Protein AF-A0A1A7XX02-F1 (afdb_monomer)

Secondary structure (DSSP, 8-state):
--TT---EEEEE-TTS--EEEE---GGGSPP--EEE-TTEEEETTTTEEEE-GGGPPPTT--EEEEETTEEEEE-SSS----TTS-TTBSEEEESSSEEE--B----EEEETTEEEEEE-S-PBPSSTT-PBPEEEEEEE--TT-TT----EEEEETTEEEE-

Organism: NCBI:txid60296

Structure (mmCIF, N/CA/C/O backbone):
data_AF-A0A1A7XX02-F1
#
_entry.id   AF-A0A1A7XX02-F1
#
loop_
_atom_site.group_PDB
_atom_site.id
_atom_site.type_symbol
_atom_site.label_atom_id
_atom_site.label_alt_id
_atom_site.label_comp_id
_atom_site.label_asym_id
_atom_site.label_entity_id
_atom_site.label_seq_id
_atom_site.pdbx_PDB_ins_code
_atom_site.Cartn_x
_atom_site.Cartn_y
_atom_site.Cartn_z
_atom_site.occupancy
_atom_site.B_iso_or_equiv
_atom_site.auth_seq_id
_atom_site.auth_comp_id
_atom_site.auth_asym_id
_atom_site.auth_atom_id
_atom_site.pdbx_PDB_model_num
ATOM 1 N N . GLY A 1 1 ? -12.649 -0.365 24.482 1.00 57.97 1 GLY A N 1
ATOM 2 C CA . GLY A 1 1 ? -14.094 -0.646 24.368 1.00 57.97 1 GLY A CA 1
ATOM 3 C C . GLY A 1 1 ? -14.274 -1.891 23.530 1.00 57.97 1 GLY A C 1
ATOM 4 O O . GLY A 1 1 ? -13.269 -2.467 23.140 1.00 57.97 1 GLY A O 1
ATOM 5 N N . ASP A 1 2 ? -15.512 -2.288 23.261 1.00 71.69 2 ASP A N 1
ATOM 6 C CA . ASP A 1 2 ? -15.841 -3.379 22.331 1.00 71.69 2 ASP A CA 1
ATOM 7 C C . ASP A 1 2 ? -16.630 -2.796 21.148 1.00 71.69 2 ASP A C 1
ATOM 9 O O . ASP A 1 2 ? -17.446 -1.889 21.346 1.00 71.69 2 ASP A O 1
ATOM 13 N N . LEU A 1 3 ? -16.365 -3.259 19.927 1.00 77.31 3 LEU A N 1
ATOM 14 C CA . LEU A 1 3 ? -17.074 -2.809 18.726 1.00 77.31 3 LEU A CA 1
ATOM 15 C C . LEU A 1 3 ? -18.496 -3.362 18.637 1.00 77.31 3 LEU A C 1
ATOM 17 O O . LEU A 1 3 ? -19.356 -2.702 18.065 1.00 77.31 3 LEU A O 1
ATOM 21 N N . GLU A 1 4 ? -18.757 -4.507 19.264 1.00 82.50 4 GLU A N 1
ATOM 22 C CA . GLU A 1 4 ? -20.080 -5.149 19.288 1.00 82.50 4 GLU A CA 1
ATOM 23 C C . GLU A 1 4 ? -20.988 -4.598 20.404 1.00 82.50 4 GLU A C 1
ATOM 25 O O . GLU A 1 4 ? -22.139 -5.010 20.575 1.00 82.50 4 GLU A O 1
ATOM 30 N N . SER A 1 5 ? -20.485 -3.650 21.199 1.00 85.56 5 SER A N 1
ATOM 31 C CA . SER A 1 5 ? -21.264 -3.027 22.266 1.00 85.56 5 SER A CA 1
ATOM 32 C C . SER A 1 5 ? -22.413 -2.186 21.704 1.00 85.56 5 SER A C 1
ATOM 34 O O . SER A 1 5 ? -22.298 -1.553 20.657 1.00 85.56 5 SER A O 1
ATOM 36 N N . SER A 1 6 ? -23.521 -2.118 22.441 1.00 91.31 6 SER A N 1
ATOM 37 C CA . SER A 1 6 ? -24.654 -1.240 22.129 1.00 91.31 6 SER A CA 1
ATOM 38 C C . SER A 1 6 ? -24.729 -0.066 23.114 1.00 91.31 6 SER A C 1
ATOM 40 O O . SER A 1 6 ? -24.340 -0.229 24.275 1.00 91.31 6 SER A O 1
ATOM 42 N N . PRO A 1 7 ? -25.240 1.108 22.697 1.00 94.50 7 PRO A N 1
ATOM 43 C CA . PRO A 1 7 ? -25.480 2.224 23.605 1.00 94.50 7 PRO A CA 1
ATOM 44 C C . PRO A 1 7 ? -26.526 1.851 24.665 1.00 94.50 7 PRO A C 1
ATOM 46 O O . PRO A 1 7 ? -27.550 1.236 24.362 1.00 94.50 7 PRO A O 1
ATOM 49 N N . VAL A 1 8 ? -26.287 2.258 25.909 1.00 95.56 8 VAL A N 1
ATOM 50 C CA . VAL A 1 8 ? -27.174 2.028 27.053 1.00 95.56 8 VAL A CA 1
ATOM 51 C C . VAL A 1 8 ? -27.874 3.335 27.410 1.00 95.56 8 VAL A C 1
ATOM 53 O O . VAL A 1 8 ? -27.231 4.374 27.536 1.00 95.56 8 VAL A O 1
ATOM 56 N N . LEU A 1 9 ? -29.197 3.301 27.587 1.00 95.50 9 LEU A N 1
ATOM 57 C CA . LEU A 1 9 ? -29.959 4.461 28.050 1.00 95.50 9 LEU A CA 1
ATOM 58 C C . LEU A 1 9 ? -29.634 4.744 29.525 1.00 95.50 9 LEU A C 1
ATOM 60 O O . LEU A 1 9 ? -29.915 3.914 30.386 1.00 95.50 9 LEU A O 1
ATOM 64 N N . LEU A 1 10 ? -29.092 5.927 29.815 1.00 95.12 10 LEU A N 1
ATOM 65 C CA . LEU A 1 10 ? -28.803 6.376 31.178 1.00 95.12 10 LEU A CA 1
ATOM 66 C C . LEU A 1 10 ? -30.007 7.069 31.816 1.00 95.12 10 LEU A C 1
ATOM 68 O O . LEU A 1 10 ? -30.393 6.757 32.942 1.00 95.12 10 LEU A O 1
ATOM 72 N N . ARG A 1 11 ? -30.603 8.029 31.100 1.00 94.06 11 ARG A N 1
ATOM 73 C CA . ARG A 1 11 ? -31.752 8.803 31.586 1.00 94.06 11 ARG A CA 1
ATOM 74 C C . ARG A 1 11 ? -32.666 9.247 30.456 1.00 94.06 11 ARG A C 1
ATOM 76 O O . ARG A 1 11 ? -32.229 9.502 29.338 1.00 94.06 11 ARG A O 1
ATOM 83 N N . SER A 1 12 ? -33.936 9.394 30.807 1.00 95.25 12 SER A N 1
ATOM 84 C CA . SER A 1 12 ? -34.949 10.089 30.018 1.00 95.25 12 SER A CA 1
ATOM 85 C C . SER A 1 12 ? -35.470 11.255 30.843 1.00 95.25 12 SER A C 1
ATOM 87 O O . SER A 1 12 ? -35.685 11.112 32.050 1.00 95.25 12 SER A O 1
ATOM 89 N N . SER A 1 13 ? -35.694 12.402 30.211 1.00 93.44 13 SER A N 1
ATOM 90 C CA . SER A 1 13 ? -36.391 13.502 30.864 1.00 93.44 13 SER A CA 1
ATOM 91 C C . SER A 1 13 ? -37.852 13.114 31.158 1.00 93.44 13 SER A C 1
ATOM 93 O O . SER A 1 13 ? -38.420 12.278 30.446 1.00 93.44 13 SER A O 1
ATOM 95 N N . PRO A 1 14 ? -38.487 13.694 32.197 1.00 91.06 14 PRO A N 1
ATOM 96 C CA . PRO A 1 14 ? -39.868 13.363 32.567 1.00 91.06 14 PRO A CA 1
ATOM 97 C C . PRO A 1 14 ? -40.893 13.662 31.466 1.00 91.06 14 PRO A C 1
ATOM 99 O O . PRO A 1 14 ? -41.921 13.000 31.378 1.00 91.06 14 PRO A O 1
ATOM 102 N N . ASP A 1 15 ? -40.608 14.654 30.623 1.00 95.0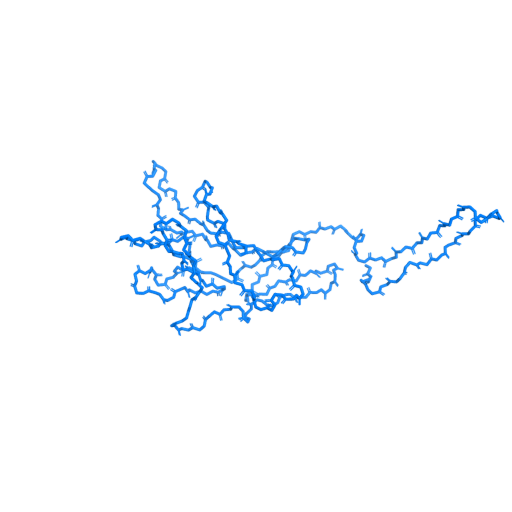0 15 ASP A N 1
ATOM 103 C CA . ASP A 1 15 ? -41.413 15.037 29.461 1.00 95.00 15 ASP A CA 1
ATOM 104 C C . ASP A 1 15 ? -41.089 14.215 28.200 1.00 95.00 15 ASP A C 1
ATOM 106 O O . ASP A 1 15 ? -41.704 14.433 27.162 1.00 95.00 15 ASP A O 1
ATOM 110 N N . SER A 1 16 ? -40.160 13.251 28.283 1.00 89.19 16 SER A N 1
ATOM 111 C CA . SER A 1 16 ? -39.722 12.397 27.166 1.00 89.19 16 SER A CA 1
ATOM 112 C C . SER A 1 16 ? -39.136 13.163 25.966 1.00 89.19 16 SER A C 1
ATOM 114 O O . SER A 1 16 ? -39.090 12.642 24.855 1.00 89.19 16 SER A O 1
ATOM 116 N N . CYS A 1 17 ? -38.667 14.396 26.177 1.00 94.69 17 CYS A N 1
ATOM 117 C CA . CYS A 1 17 ? -38.042 15.220 25.139 1.00 94.69 17 CYS A CA 1
ATOM 118 C C . CYS A 1 17 ? -36.530 14.979 24.998 1.00 94.69 17 CYS A C 1
ATOM 120 O O . CYS A 1 17 ? -35.959 15.282 23.951 1.00 94.69 17 CYS A O 1
ATOM 122 N N . VAL A 1 18 ? -35.865 14.472 26.041 1.00 94.62 18 VAL A N 1
ATOM 123 C CA . VAL A 1 18 ? -34.409 14.284 26.075 1.00 94.62 18 VAL A CA 1
ATOM 124 C C . VAL A 1 18 ? -34.069 12.882 26.555 1.00 94.62 18 VAL A C 1
ATOM 126 O O . VAL A 1 18 ? -34.517 12.451 27.617 1.00 94.62 18 VAL A O 1
ATOM 129 N N . TYR A 1 19 ? -33.203 12.213 25.801 1.00 95.31 19 TYR A N 1
ATOM 130 C CA . TYR A 1 19 ? -32.643 10.911 26.134 1.00 95.31 19 TYR A CA 1
ATOM 131 C C . TYR A 1 19 ? -31.125 11.027 26.184 1.00 95.31 19 TYR A C 1
ATOM 133 O O . TYR A 1 19 ? -30.511 11.555 25.258 1.00 95.31 19 TYR A O 1
ATOM 141 N N . GLU A 1 20 ? -30.520 10.536 27.259 1.00 95.62 20 GLU A N 1
ATOM 142 C CA . GLU A 1 20 ? -29.072 10.406 27.359 1.00 95.62 20 GLU A CA 1
ATOM 143 C C . GLU A 1 20 ? -28.692 8.937 27.255 1.00 95.62 20 GLU A C 1
ATOM 145 O O . GLU A 1 20 ? -29.191 8.100 28.011 1.00 95.62 20 GLU A O 1
ATOM 150 N N . LEU A 1 21 ? -27.784 8.649 26.330 1.00 95.94 21 LEU A N 1
ATOM 151 C CA . LEU A 1 21 ? -27.228 7.326 26.121 1.00 95.94 21 LEU A CA 1
ATOM 152 C C . LEU A 1 21 ? -25.723 7.369 26.364 1.00 95.94 21 LEU A C 1
ATOM 154 O O . LEU A 1 21 ? -25.056 8.327 25.977 1.00 95.94 21 LEU A O 1
ATOM 158 N N . GLU A 1 22 ? -25.193 6.310 26.958 1.00 95.06 22 GLU A N 1
ATOM 159 C CA . GLU A 1 22 ? -23.760 6.091 27.107 1.00 95.06 22 GLU A CA 1
ATOM 160 C C . GLU A 1 22 ? -23.347 4.858 26.312 1.00 95.06 22 GLU A C 1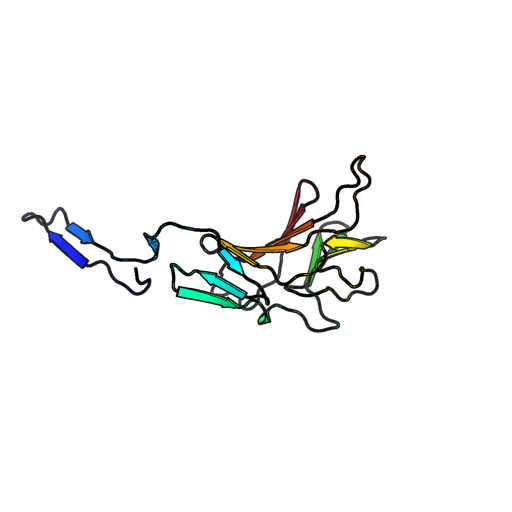
ATOM 162 O O . GLU A 1 22 ? -23.998 3.815 26.371 1.00 95.06 22 GLU A O 1
ATOM 167 N N . TRP A 1 23 ? -22.266 4.980 25.541 1.00 94.00 23 TRP A N 1
ATOM 168 C CA . TRP A 1 23 ? -21.806 3.914 24.661 1.00 94.00 23 TRP A CA 1
ATOM 169 C C . TRP A 1 23 ? -20.314 3.645 24.840 1.00 94.00 23 TRP A C 1
ATOM 171 O O . TRP A 1 23 ? -19.461 4.407 24.388 1.00 94.00 23 TRP A O 1
ATOM 181 N N . TYR A 1 24 ? -20.001 2.518 25.476 1.00 89.62 24 TYR A N 1
ATOM 182 C CA . TYR A 1 24 ? -18.630 2.046 25.680 1.00 89.62 24 TYR A CA 1
ATOM 183 C C . TYR A 1 24 ? -18.077 1.319 24.444 1.00 89.62 24 TYR A C 1
ATOM 185 O O . TYR A 1 24 ? -17.816 0.117 24.476 1.00 89.62 24 TYR A O 1
ATOM 193 N N . THR A 1 25 ? -17.853 2.059 23.360 1.00 88.12 25 THR A N 1
ATOM 194 C CA . THR A 1 25 ? -17.354 1.512 22.087 1.00 88.12 25 THR A CA 1
ATOM 195 C C . THR A 1 25 ? -15.846 1.701 21.898 1.00 88.12 25 THR A C 1
ATOM 197 O O . THR A 1 25 ? -15.264 2.683 22.360 1.00 88.12 25 THR A O 1
ATOM 200 N N . ALA A 1 26 ? -15.189 0.765 21.203 1.00 84.19 26 ALA A N 1
ATOM 201 C CA . ALA A 1 26 ? -13.795 0.931 20.772 1.00 84.19 26 ALA A CA 1
ATOM 202 C C . ALA A 1 26 ? -13.608 2.095 19.779 1.00 84.19 26 ALA A C 1
ATOM 204 O O . ALA A 1 26 ? -12.528 2.673 19.724 1.00 84.19 26 ALA A O 1
ATOM 205 N N . VAL A 1 27 ? -14.664 2.512 19.067 1.00 83.81 27 VAL A N 1
ATOM 206 C CA . VAL A 1 27 ? -14.621 3.660 18.137 1.00 83.81 27 VAL A CA 1
ATOM 207 C C . VAL A 1 27 ? -14.333 4.987 18.859 1.00 83.81 27 VAL A C 1
ATOM 209 O O . VAL A 1 27 ? -13.830 5.928 18.253 1.00 83.81 27 VAL A O 1
ATOM 212 N N . ALA A 1 28 ? -14.612 5.073 20.163 1.00 87.19 28 ALA A N 1
ATOM 213 C CA . ALA A 1 28 ? -14.321 6.257 20.972 1.00 87.19 28 ALA A CA 1
ATOM 214 C C . ALA A 1 28 ? -12.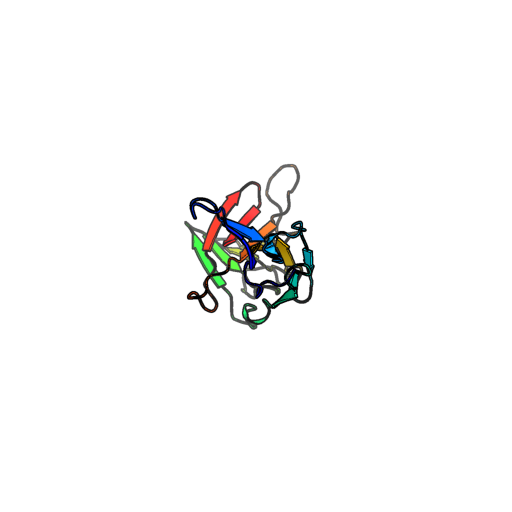868 6.304 21.491 1.00 87.19 28 ALA A C 1
ATOM 216 O O . ALA A 1 28 ? -12.465 7.296 22.102 1.00 87.19 28 ALA A O 1
ATOM 217 N N . CYS A 1 29 ? -12.081 5.240 21.295 1.00 84.81 29 CYS A N 1
ATOM 218 C CA . CYS A 1 29 ? -10.682 5.196 21.710 1.00 84.81 29 CYS A CA 1
ATOM 219 C C . CYS A 1 29 ? -9.803 6.098 20.826 1.00 84.81 29 CYS A C 1
ATOM 221 O O . CYS A 1 29 ? -10.119 6.394 19.675 1.00 84.81 29 CYS A O 1
ATOM 223 N N . VAL A 1 30 ? -8.663 6.538 21.368 1.00 84.81 30 VAL A N 1
ATOM 224 C CA . VAL A 1 30 ? -7.702 7.360 20.621 1.00 84.81 30 VAL A CA 1
ATOM 225 C C . VAL A 1 30 ? -7.120 6.549 19.464 1.00 84.81 30 VAL A C 1
ATOM 227 O O . VAL A 1 30 ? -6.560 5.474 19.674 1.00 84.81 30 VAL A O 1
ATOM 230 N N . LEU A 1 31 ? -7.213 7.098 18.253 1.00 82.06 31 LEU A N 1
ATOM 231 C CA . LEU A 1 31 ? -6.641 6.494 17.055 1.00 82.06 31 LEU A CA 1
ATOM 232 C C . LEU A 1 31 ? -5.113 6.594 17.075 1.00 82.06 31 LEU A C 1
ATOM 234 O O . LEU A 1 31 ? -4.550 7.667 17.306 1.00 82.06 31 LEU A O 1
ATOM 238 N N . SER A 1 32 ? -4.440 5.491 16.762 1.00 85.31 32 SER A N 1
ATOM 239 C CA . SER A 1 32 ? -2.992 5.445 16.575 1.00 85.31 32 SER A CA 1
ATOM 240 C C . SER A 1 32 ? -2.647 4.758 15.258 1.00 85.31 32 SER A C 1
ATOM 242 O O . SER A 1 32 ? -3.359 3.872 14.790 1.00 85.31 32 SER A O 1
ATOM 244 N N . LYS A 1 33 ? -1.555 5.204 14.628 1.00 90.19 33 LYS A N 1
ATOM 245 C CA . LYS A 1 33 ? -1.008 4.525 13.455 1.00 90.19 33 LYS A CA 1
ATOM 246 C C . LYS A 1 33 ? -0.243 3.293 13.923 1.00 90.19 33 LYS A C 1
ATOM 248 O O . LYS A 1 33 ? 0.657 3.416 14.755 1.00 90.19 33 LYS A O 1
ATOM 253 N N . THR A 1 34 ? -0.586 2.132 13.383 1.00 93.62 34 THR A N 1
ATOM 254 C CA . THR A 1 34 ? 0.102 0.872 13.670 1.00 93.62 34 THR A CA 1
ATOM 255 C C . THR A 1 34 ? 0.881 0.393 12.459 1.00 93.62 34 THR A C 1
ATOM 257 O O . THR A 1 34 ? 0.640 0.816 11.326 1.00 93.62 34 THR A O 1
ATOM 260 N N . HIS A 1 35 ? 1.866 -0.460 12.718 1.00 95.81 35 HIS A N 1
ATOM 261 C CA . HIS A 1 35 ? 2.727 -1.051 11.709 1.00 95.81 35 HIS A CA 1
ATOM 262 C C . HIS A 1 35 ? 2.756 -2.560 11.898 1.00 95.81 35 HIS A C 1
ATOM 264 O O . HIS A 1 35 ? 2.689 -3.044 13.028 1.00 95.81 35 HIS A O 1
ATOM 270 N N . GLY A 1 36 ? 2.875 -3.286 10.797 1.00 96.06 36 GLY A N 1
ATOM 271 C CA . GLY A 1 36 ? 2.988 -4.734 10.806 1.00 96.06 36 GLY A CA 1
ATOM 272 C C . GLY A 1 36 ? 3.873 -5.237 9.675 1.00 96.06 36 GLY A C 1
ATOM 273 O O . GLY A 1 36 ? 4.302 -4.470 8.811 1.00 96.06 36 GLY A O 1
ATOM 274 N N . ASP A 1 37 ? 4.179 -6.526 9.725 1.00 96.44 37 ASP A N 1
ATOM 275 C CA . ASP A 1 37 ? 5.055 -7.213 8.781 1.00 96.44 37 ASP A CA 1
ATOM 276 C C . ASP A 1 37 ? 4.467 -8.590 8.434 1.00 96.44 37 ASP A C 1
ATOM 278 O O . ASP A 1 37 ? 3.450 -9.004 8.994 1.00 96.44 37 ASP A O 1
ATOM 282 N N . ASN A 1 38 ? 5.088 -9.312 7.501 1.00 96.44 38 ASN A N 1
ATOM 283 C CA . ASN A 1 38 ? 4.568 -10.553 6.922 1.00 96.44 38 ASN A CA 1
ATOM 284 C C . ASN A 1 38 ? 3.179 -10.368 6.293 1.00 96.44 38 ASN A C 1
ATOM 286 O O . ASN A 1 38 ? 2.339 -11.262 6.361 1.00 96.44 38 ASN A O 1
ATOM 290 N N . CYS A 1 39 ? 2.945 -9.199 5.686 1.00 96.94 39 CYS A N 1
ATOM 291 C CA . CYS A 1 39 ? 1.695 -8.839 5.023 1.00 96.94 39 CYS A CA 1
ATOM 292 C C . CYS A 1 39 ? 0.484 -8.775 5.964 1.00 96.94 39 CYS A C 1
ATOM 294 O O . CYS A 1 39 ? -0.661 -8.926 5.535 1.00 96.94 39 CYS A O 1
ATOM 296 N N . LYS A 1 40 ? 0.744 -8.546 7.255 1.00 97.25 40 LYS A N 1
ATOM 297 C CA . LYS A 1 40 ? -0.272 -8.458 8.300 1.00 97.25 40 LYS A CA 1
ATOM 298 C C . LYS A 1 40 ? -0.112 -7.172 9.088 1.00 97.25 40 LYS A C 1
ATOM 300 O O . LYS A 1 40 ? 1.008 -6.718 9.305 1.00 97.25 40 LYS A O 1
ATOM 305 N N . VAL A 1 41 ? -1.221 -6.589 9.529 1.00 96.62 41 VAL A N 1
ATOM 306 C CA . VAL A 1 41 ? -1.230 -5.421 10.420 1.00 96.62 41 VAL A CA 1
ATOM 307 C C . VAL A 1 41 ? -2.415 -5.491 11.370 1.00 96.62 41 VAL A C 1
ATOM 309 O O . VAL A 1 41 ? -3.485 -5.963 10.998 1.00 96.62 41 VAL A O 1
ATOM 312 N N . GLU A 1 42 ? -2.224 -5.029 12.601 1.00 92.31 42 GLU A N 1
ATOM 313 C CA . GLU A 1 42 ? -3.226 -5.121 13.661 1.00 92.31 42 GLU A CA 1
ATOM 314 C C . GLU A 1 42 ? -3.734 -3.740 14.079 1.00 92.31 42 GLU A C 1
ATOM 316 O O . GLU A 1 42 ? -2.971 -2.771 14.159 1.00 92.31 42 GLU A O 1
ATOM 321 N N . ASP A 1 43 ? -5.027 -3.675 14.386 1.00 89.00 43 ASP A N 1
ATOM 322 C CA . ASP A 1 43 ? -5.654 -2.596 15.137 1.00 89.00 43 ASP A CA 1
ATOM 323 C C . ASP A 1 43 ? -5.857 -3.069 16.589 1.00 89.00 43 ASP A C 1
ATOM 325 O O . ASP A 1 43 ? -6.840 -3.753 16.886 1.00 89.00 43 ASP A O 1
ATOM 329 N N . PRO A 1 44 ? -4.947 -2.728 17.518 1.00 82.56 44 PRO A N 1
ATOM 330 C CA . PRO A 1 44 ? -5.020 -3.184 18.901 1.00 82.56 44 PRO A CA 1
ATOM 331 C C . PRO A 1 44 ? -6.171 -2.540 19.683 1.00 82.56 44 PRO A C 1
ATOM 333 O O . PRO A 1 44 ? -6.545 -3.063 20.728 1.00 82.56 44 PRO A O 1
ATOM 336 N N . GLN A 1 45 ? -6.722 -1.409 19.220 1.00 80.50 45 GLN A N 1
ATOM 337 C CA . GLN A 1 45 ? -7.863 -0.762 19.879 1.00 80.50 45 GLN A CA 1
ATOM 338 C C . GLN A 1 45 ? -9.168 -1.476 19.527 1.00 80.50 45 GLN A C 1
ATOM 340 O O . GLN A 1 45 ? -10.019 -1.664 20.396 1.00 80.50 45 GLN A O 1
ATOM 345 N N . ALA A 1 46 ? -9.303 -1.884 18.265 1.00 81.06 46 ALA A N 1
ATOM 346 C CA . ALA A 1 46 ? -10.441 -2.651 17.771 1.00 81.06 46 ALA A CA 1
ATOM 347 C C . ALA A 1 46 ? -10.318 -4.166 18.015 1.00 81.06 46 ALA A C 1
ATOM 349 O O . ALA A 1 46 ? -11.321 -4.871 17.986 1.00 81.06 46 ALA A O 1
ATOM 350 N N . GLY A 1 47 ? -9.103 -4.675 18.242 1.00 83.00 47 GLY A N 1
ATOM 351 C CA . GLY A 1 47 ? -8.832 -6.110 18.357 1.00 83.00 47 GLY A CA 1
ATOM 352 C C . GLY A 1 47 ? -8.860 -6.855 17.018 1.00 83.00 47 GLY A C 1
ATOM 353 O O . GLY A 1 47 ? -9.036 -8.072 17.004 1.00 83.00 47 GLY A O 1
ATOM 354 N N . PHE A 1 48 ? -8.693 -6.149 15.895 1.00 85.50 48 PHE A N 1
ATOM 355 C CA . PHE A 1 48 ? -8.688 -6.748 14.560 1.00 85.50 48 PHE A CA 1
ATOM 356 C C . PHE A 1 48 ? -7.279 -6.933 14.006 1.00 85.50 48 PHE A C 1
ATOM 358 O O . PHE A 1 48 ? -6.374 -6.145 14.271 1.00 85.50 48 PHE A O 1
ATOM 365 N N . SER A 1 49 ? -7.121 -7.959 13.173 1.00 92.06 49 SER A N 1
ATOM 366 C CA . SER A 1 49 ? -5.918 -8.212 12.384 1.00 92.06 49 SER A CA 1
ATOM 367 C C . SER A 1 49 ? -6.304 -8.305 10.914 1.00 92.06 49 SER A C 1
ATOM 369 O O . SER A 1 49 ? -7.264 -8.991 10.560 1.00 92.06 49 SER A O 1
ATOM 371 N N . PHE A 1 50 ? -5.562 -7.608 10.064 1.00 94.56 50 PHE A N 1
ATOM 372 C CA . PHE A 1 50 ? -5.755 -7.589 8.623 1.00 94.56 50 PHE A CA 1
ATOM 373 C C . PHE A 1 50 ? -4.627 -8.371 7.962 1.00 94.56 50 PHE A C 1
ATOM 375 O O . PHE A 1 50 ? -3.460 -8.015 8.118 1.00 94.56 50 PHE A O 1
ATOM 382 N N . ASP A 1 51 ? -4.979 -9.422 7.222 1.00 95.94 51 ASP A N 1
ATOM 383 C CA . ASP A 1 51 ? -4.045 -10.258 6.467 1.00 95.94 51 ASP A CA 1
ATOM 384 C C . ASP A 1 51 ? -4.227 -10.022 4.965 1.00 95.94 51 ASP A C 1
ATOM 386 O O . ASP A 1 51 ? -5.224 -10.449 4.381 1.00 95.94 51 ASP A O 1
ATOM 390 N N . LEU A 1 52 ? -3.266 -9.335 4.341 1.00 96.50 52 LEU A N 1
ATOM 391 C CA . LEU A 1 52 ? -3.280 -9.046 2.904 1.00 96.50 52 LEU A CA 1
ATOM 392 C C . LEU A 1 52 ? -2.556 -10.116 2.074 1.00 96.50 52 LEU A C 1
ATOM 394 O O . LEU A 1 52 ? -2.507 -10.000 0.849 1.00 96.50 52 LEU A O 1
ATOM 398 N N . SER A 1 53 ? -2.043 -11.185 2.694 1.00 95.81 53 SER A N 1
ATOM 399 C CA . SER A 1 53 ? -1.388 -12.294 1.981 1.00 95.81 53 SER A CA 1
ATOM 400 C C . SER A 1 53 ? -2.233 -12.893 0.843 1.00 95.81 53 SER A C 1
ATOM 402 O O . SER A 1 53 ? -1.651 -13.254 -0.180 1.00 95.81 53 SER A O 1
ATOM 404 N N . PRO A 1 54 ? -3.580 -12.981 0.939 1.00 94.31 54 PRO A N 1
ATOM 405 C CA . PRO A 1 54 ? -4.417 -13.454 -0.168 1.00 94.31 54 PRO A CA 1
ATOM 406 C C . PRO A 1 54 ? -4.366 -12.579 -1.430 1.00 94.31 54 PRO A C 1
ATOM 408 O O . PRO A 1 54 ? -4.733 -13.043 -2.509 1.00 94.31 54 PRO A O 1
ATOM 411 N N . LEU A 1 55 ? -3.926 -11.322 -1.316 1.00 95.06 55 LEU A N 1
ATOM 412 C CA . LEU A 1 55 ? -3.781 -10.409 -2.451 1.00 95.06 55 LEU A CA 1
ATOM 413 C C . LEU A 1 55 ? -2.460 -10.615 -3.200 1.00 95.06 55 LEU A C 1
ATOM 415 O O . LEU A 1 55 ? -2.346 -10.170 -4.346 1.00 95.06 55 LEU A O 1
ATOM 419 N N . THR A 1 56 ? -1.480 -11.289 -2.594 1.00 95.50 56 THR A N 1
ATOM 420 C CA . THR A 1 56 ? -0.187 -11.592 -3.212 1.00 95.50 56 THR A CA 1
ATOM 421 C C . THR A 1 56 ? -0.387 -12.490 -4.428 1.00 95.50 56 THR A C 1
ATOM 423 O O . THR A 1 56 ? -0.899 -13.607 -4.326 1.00 95.50 56 THR A O 1
ATOM 426 N N . LYS A 1 57 ? 0.035 -12.022 -5.604 1.00 93.25 57 LYS A N 1
ATOM 427 C CA . LYS A 1 57 ? 0.001 -12.836 -6.817 1.00 93.25 57 LYS A CA 1
ATOM 428 C C . LYS A 1 57 ? 1.168 -13.833 -6.828 1.00 93.25 57 LYS A C 1
ATOM 430 O O . LYS A 1 57 ? 2.292 -13.445 -6.493 1.00 93.25 57 LYS A O 1
ATOM 435 N N . PRO A 1 58 ? 0.915 -15.100 -7.215 1.00 87.81 58 PRO A N 1
ATOM 436 C CA . PRO A 1 58 ? 1.962 -16.104 -7.372 1.00 87.81 58 PRO A CA 1
ATOM 437 C C . PRO A 1 58 ? 2.878 -15.768 -8.555 1.00 87.81 58 PRO A C 1
ATOM 439 O O . PRO A 1 58 ? 2.567 -14.901 -9.376 1.00 87.81 58 PRO A O 1
ATOM 442 N N . GLU A 1 59 ? 4.001 -16.481 -8.663 1.00 77.81 59 GLU A N 1
ATOM 443 C CA . GLU A 1 59 ? 4.933 -16.306 -9.780 1.00 77.81 59 GLU A CA 1
ATOM 444 C C . GLU A 1 59 ? 4.226 -16.441 -11.139 1.00 77.81 59 GLU A C 1
ATOM 446 O O . GLU A 1 59 ? 3.413 -17.340 -11.353 1.00 77.81 59 GLU A O 1
ATOM 451 N N . GLY A 1 60 ? 4.524 -15.515 -12.053 1.00 74.94 60 GLY A N 1
ATOM 452 C CA . GLY A 1 60 ? 3.886 -15.435 -13.371 1.00 74.94 60 GLY A CA 1
ATOM 453 C C . GLY A 1 60 ? 2.549 -14.684 -13.403 1.00 74.94 60 GLY A C 1
ATOM 454 O O . GLY A 1 60 ? 1.973 -14.543 -14.478 1.00 74.94 60 GLY A O 1
ATOM 455 N N . SER A 1 61 ? 2.063 -14.170 -12.267 1.00 88.12 61 SER A N 1
ATOM 456 C CA . SER A 1 61 ? 0.875 -13.313 -12.189 1.00 88.12 61 SER A CA 1
ATOM 457 C C . SER A 1 61 ? 1.208 -11.955 -11.566 1.00 88.12 61 SER A C 1
ATOM 459 O O . SER A 1 61 ? 2.098 -11.826 -10.731 1.00 88.12 61 SER A O 1
ATOM 461 N N . PHE A 1 62 ? 0.455 -10.927 -11.954 1.00 93.31 62 PHE A N 1
ATOM 462 C CA . PHE A 1 62 ? 0.608 -9.552 -11.475 1.00 93.31 62 PHE A CA 1
ATOM 463 C C . PHE A 1 62 ? -0.713 -8.794 -11.619 1.00 93.31 62 PHE A C 1
ATOM 465 O O . PHE A 1 62 ? -1.593 -9.211 -12.375 1.00 93.31 62 PHE A O 1
ATOM 472 N N . TYR A 1 63 ? -0.851 -7.678 -10.910 1.00 94.75 63 TYR A N 1
ATOM 473 C CA . TYR A 1 63 ? -1.887 -6.699 -11.224 1.00 94.75 63 TYR A CA 1
ATOM 474 C C . TYR A 1 63 ? -1.364 -5.766 -12.312 1.00 94.75 63 TYR A C 1
ATOM 476 O O . TYR A 1 63 ? -0.224 -5.313 -12.226 1.00 94.75 63 TYR A O 1
ATOM 484 N N . ASN A 1 64 ? -2.183 -5.498 -13.327 1.00 94.50 64 ASN A N 1
ATOM 485 C CA . ASN A 1 64 ? -1.853 -4.597 -14.425 1.00 94.50 64 ASN A CA 1
ATOM 486 C C . ASN A 1 64 ? -2.884 -3.471 -14.490 1.00 94.50 64 ASN A C 1
ATOM 488 O O . ASN A 1 64 ? -4.084 -3.739 -14.497 1.00 94.50 64 ASN A O 1
ATOM 492 N N . MET A 1 65 ? -2.404 -2.236 -14.573 1.00 94.38 65 MET A N 1
ATOM 493 C CA . MET A 1 65 ? -3.211 -1.050 -14.831 1.00 94.38 65 MET A CA 1
ATOM 494 C C . MET A 1 65 ? -2.591 -0.265 -15.980 1.00 94.38 65 MET A C 1
ATOM 496 O O . MET A 1 65 ? -1.385 -0.027 -15.993 1.00 94.38 65 MET A O 1
ATOM 500 N N . THR A 1 66 ? -3.415 0.202 -16.909 1.00 93.88 66 THR A N 1
ATOM 501 C CA . THR A 1 66 ? -2.967 1.065 -18.006 1.00 93.88 66 THR A CA 1
ATOM 502 C C . THR A 1 66 ? -3.482 2.478 -17.771 1.00 93.88 66 THR A C 1
ATOM 504 O O . THR A 1 66 ? -4.677 2.673 -17.557 1.00 93.88 66 THR A O 1
ATOM 507 N N . SER A 1 67 ? -2.591 3.468 -17.820 1.00 92.50 67 SER A N 1
ATOM 508 C CA . SER A 1 67 ? -2.957 4.885 -17.759 1.00 92.50 67 SER A CA 1
ATOM 509 C C . SER A 1 67 ? -2.093 5.684 -18.732 1.00 92.50 67 SER A C 1
ATOM 511 O O . SER A 1 67 ? -0.864 5.702 -18.627 1.00 92.50 67 SER A O 1
ATOM 513 N N . GLY A 1 68 ? -2.740 6.319 -19.714 1.00 90.56 68 GLY A N 1
ATOM 514 C CA . GLY A 1 68 ? -2.055 6.957 -20.838 1.00 90.56 68 GLY A CA 1
ATOM 515 C C . GLY A 1 68 ? -1.215 5.952 -21.632 1.00 90.56 68 GLY A C 1
ATOM 516 O O . GLY A 1 68 ? -1.707 4.886 -21.997 1.00 90.56 68 GLY A O 1
ATOM 517 N N . ASP A 1 69 ? 0.054 6.289 -21.863 1.00 92.38 69 ASP A N 1
ATOM 518 C CA . ASP A 1 69 ? 1.013 5.445 -22.591 1.00 92.38 69 ASP A CA 1
ATOM 519 C C . ASP A 1 69 ? 1.735 4.421 -21.690 1.00 92.38 69 ASP A C 1
ATOM 521 O O . ASP A 1 69 ? 2.549 3.628 -22.167 1.00 92.38 69 ASP A O 1
ATOM 525 N N . TYR A 1 70 ? 1.451 4.419 -20.382 1.00 93.88 70 TYR A N 1
ATOM 526 C CA . TYR A 1 70 ? 2.154 3.595 -19.402 1.00 93.88 70 TYR A CA 1
ATOM 527 C C . TYR A 1 70 ? 1.314 2.414 -18.920 1.00 93.88 70 TYR A C 1
ATOM 529 O O . TYR A 1 70 ? 0.122 2.538 -18.627 1.00 93.88 70 TYR A O 1
ATOM 537 N N . ASN A 1 71 ? 1.984 1.274 -18.756 1.00 95.38 71 ASN A N 1
ATOM 538 C CA . ASN A 1 71 ? 1.476 0.123 -18.021 1.00 95.38 71 ASN A CA 1
ATOM 539 C C . ASN A 1 71 ? 2.152 0.049 -16.654 1.00 95.38 71 ASN A C 1
ATOM 541 O O . ASN A 1 71 ? 3.372 0.176 -16.543 1.00 95.38 71 ASN A O 1
ATOM 545 N N . TYR A 1 72 ? 1.356 -0.180 -15.621 1.00 96.00 72 TYR A N 1
ATOM 546 C CA . TYR A 1 72 ? 1.792 -0.294 -14.241 1.00 96.00 72 TYR A CA 1
ATOM 547 C C . TYR A 1 72 ? 1.552 -1.720 -13.776 1.00 96.00 72 TYR A C 1
ATOM 549 O O . TYR A 1 72 ? 0.413 -2.182 -13.714 1.00 96.00 72 TYR A O 1
ATOM 557 N N . TYR A 1 73 ? 2.636 -2.400 -13.431 1.00 96.00 73 TYR A N 1
ATOM 558 C CA . TYR A 1 73 ? 2.606 -3.742 -12.880 1.00 96.00 73 TYR A CA 1
ATOM 559 C C . TYR A 1 73 ? 2.929 -3.679 -11.401 1.00 96.00 73 TYR A C 1
ATOM 561 O O . TYR A 1 73 ? 3.987 -3.173 -11.026 1.00 96.00 73 TYR A O 1
ATOM 569 N N . ILE A 1 74 ? 2.044 -4.206 -10.564 1.00 96.56 74 ILE A N 1
ATOM 570 C CA . ILE A 1 74 ? 2.267 -4.254 -9.120 1.00 96.56 74 ILE A CA 1
ATOM 571 C C . ILE A 1 74 ? 1.988 -5.648 -8.575 1.00 96.56 74 ILE A C 1
ATOM 573 O O . ILE A 1 74 ? 1.224 -6.432 -9.149 1.00 96.56 74 ILE A O 1
ATOM 577 N N . ASN A 1 75 ? 2.600 -5.940 -7.437 1.00 96.56 75 ASN A N 1
ATOM 578 C CA . ASN A 1 75 ? 2.238 -7.060 -6.589 1.00 96.56 75 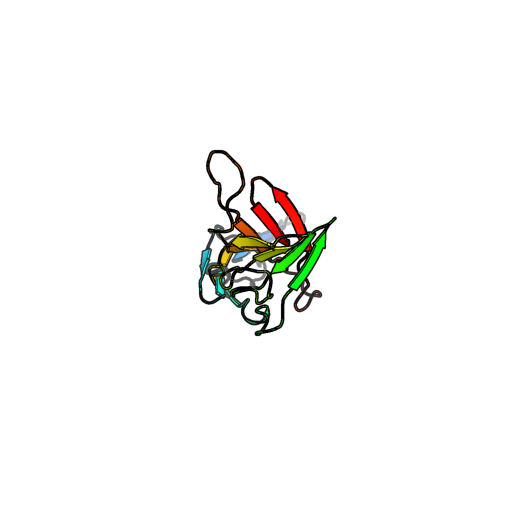ASN A CA 1
ATOM 579 C C . ASN A 1 75 ? 2.068 -6.563 -5.145 1.00 96.56 75 ASN A C 1
ATOM 581 O O . ASN A 1 75 ? 2.532 -5.479 -4.797 1.00 96.56 75 ASN A O 1
ATOM 585 N N . VAL A 1 76 ? 1.363 -7.332 -4.320 1.00 97.06 76 VAL A N 1
ATOM 586 C CA . VAL A 1 76 ? 1.153 -7.022 -2.902 1.00 97.06 76 VAL A CA 1
ATOM 587 C C . VAL A 1 76 ? 2.110 -7.876 -2.083 1.00 97.06 76 VAL A C 1
ATOM 589 O O . VAL A 1 76 ? 2.242 -9.068 -2.334 1.00 97.06 76 VAL A O 1
ATOM 592 N N . CYS A 1 77 ? 2.807 -7.257 -1.129 1.00 96.75 77 CYS A N 1
ATOM 593 C CA . CYS A 1 77 ? 3.748 -7.902 -0.206 1.00 96.75 77 CYS A CA 1
ATOM 594 C C . CYS A 1 77 ? 4.857 -8.769 -0.836 1.00 96.75 77 CYS A C 1
ATOM 596 O O . CYS A 1 77 ? 5.466 -9.594 -0.155 1.00 96.75 77 CYS A O 1
ATOM 598 N N . GLY A 1 78 ? 5.138 -8.593 -2.126 1.00 95.62 78 GLY A N 1
ATOM 599 C CA . GLY A 1 78 ? 6.067 -9.434 -2.869 1.00 95.62 78 GLY A CA 1
ATOM 600 C C . GLY A 1 78 ? 6.514 -8.780 -4.173 1.00 95.62 78 GLY A C 1
ATOM 601 O O . GLY A 1 78 ? 5.961 -7.754 -4.573 1.00 95.62 78 GLY A O 1
ATOM 602 N N . PRO A 1 79 ? 7.548 -9.327 -4.830 1.00 95.88 79 PRO A N 1
ATOM 603 C CA . PRO A 1 79 ? 8.052 -8.775 -6.076 1.00 95.88 79 PRO A CA 1
ATOM 604 C C . PRO A 1 79 ? 7.079 -9.015 -7.231 1.00 95.88 79 PRO A C 1
ATOM 606 O O . PRO A 1 79 ? 6.375 -10.026 -7.289 1.00 95.88 79 PRO A O 1
ATOM 609 N N . VAL A 1 80 ? 7.092 -8.099 -8.191 1.00 94.81 80 VAL A N 1
ATOM 610 C CA . VAL A 1 80 ? 6.456 -8.263 -9.491 1.00 94.81 80 VAL A CA 1
ATOM 611 C C . VAL A 1 80 ? 7.405 -9.023 -10.417 1.00 94.81 80 VAL A C 1
ATOM 613 O O . VAL A 1 80 ? 8.585 -8.692 -10.536 1.00 94.81 80 VAL A O 1
ATOM 616 N N . LYS A 1 81 ? 6.905 -10.078 -11.062 1.00 90.19 81 LYS A N 1
ATOM 617 C CA . LYS A 1 81 ? 7.683 -10.900 -11.998 1.00 90.19 81 LYS A CA 1
ATOM 618 C C . LYS A 1 81 ? 7.221 -10.614 -13.424 1.00 90.19 81 LYS A C 1
ATOM 620 O O . LYS A 1 81 ? 6.286 -11.236 -13.916 1.00 90.19 81 LYS A O 1
ATOM 625 N N . VAL A 1 82 ? 7.864 -9.631 -14.049 1.00 90.62 82 VAL A N 1
ATOM 626 C CA . VAL A 1 82 ? 7.662 -9.221 -15.448 1.00 90.62 82 VAL A CA 1
ATOM 627 C C . VAL A 1 82 ? 9.041 -9.062 -16.077 1.00 90.62 82 VAL A C 1
ATOM 629 O O . VAL A 1 82 ? 9.882 -8.388 -15.490 1.00 90.62 82 VAL A O 1
ATOM 632 N N . ASP A 1 83 ? 9.271 -9.638 -17.260 1.00 87.94 83 ASP A N 1
ATOM 633 C CA . ASP A 1 83 ? 10.606 -9.742 -17.884 1.00 87.94 83 ASP A CA 1
ATOM 634 C C . ASP A 1 83 ? 11.353 -8.405 -18.026 1.00 87.94 83 ASP A C 1
ATOM 636 O O . ASP A 1 83 ? 12.579 -8.360 -17.971 1.00 87.94 83 ASP A O 1
ATOM 640 N N . MET A 1 84 ? 10.628 -7.298 -18.206 1.00 89.31 84 MET A N 1
ATOM 641 C CA . MET A 1 84 ? 11.228 -5.965 -18.335 1.00 89.31 84 MET A CA 1
ATOM 64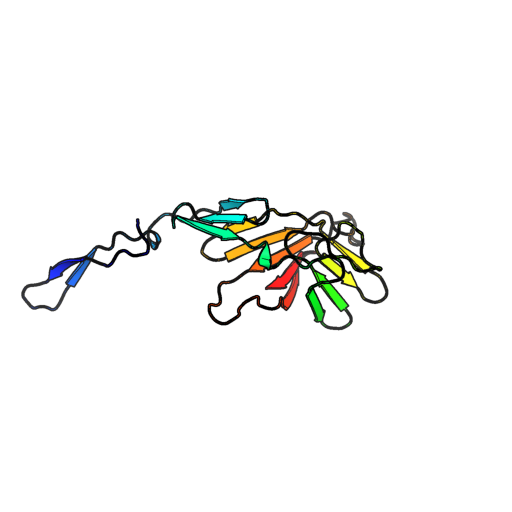2 C C . MET A 1 84 ? 11.536 -5.294 -16.989 1.00 89.31 84 MET A C 1
ATOM 644 O O . MET A 1 84 ? 12.274 -4.311 -16.953 1.00 89.31 84 MET A O 1
ATOM 6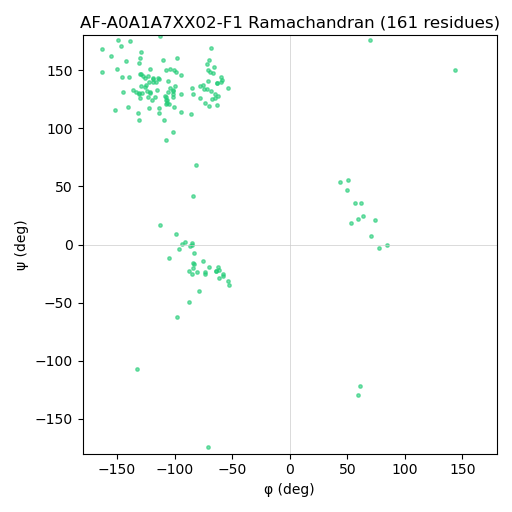48 N N . CYS A 1 85 ? 10.968 -5.783 -15.889 1.00 92.94 85 CYS A N 1
ATOM 649 C CA . CYS A 1 85 ? 11.027 -5.143 -14.581 1.00 92.94 85 CYS A CA 1
ATOM 650 C C . CYS A 1 85 ? 12.178 -5.691 -13.722 1.00 92.94 85 CYS A C 1
ATOM 652 O O . CYS A 1 85 ? 12.481 -6.882 -13.782 1.00 92.94 85 CYS A O 1
ATOM 654 N N . PRO A 1 86 ? 12.811 -4.860 -12.873 1.00 93.00 86 PRO A N 1
ATOM 655 C CA . PRO A 1 86 ? 13.839 -5.339 -11.950 1.00 93.00 86 PRO A CA 1
ATOM 656 C C . PRO A 1 86 ? 13.309 -6.413 -10.988 1.00 93.00 86 PRO A C 1
ATOM 658 O O . PRO A 1 86 ? 12.220 -6.265 -10.442 1.00 93.00 86 PRO A O 1
ATOM 661 N N . GLU A 1 87 ? 14.102 -7.452 -10.708 1.00 92.00 87 GLU A N 1
ATOM 662 C CA . GLU A 1 87 ? 13.648 -8.653 -9.976 1.00 92.00 87 GLU A CA 1
ATOM 663 C C . GLU A 1 87 ? 13.079 -8.403 -8.572 1.00 92.00 87 GLU A C 1
ATOM 665 O O . GLU A 1 87 ? 12.295 -9.218 -8.075 1.00 92.00 87 GLU A O 1
ATOM 670 N N . LYS A 1 88 ? 13.518 -7.316 -7.925 1.00 95.06 88 LYS A N 1
ATOM 671 C CA . LYS A 1 88 ? 13.106 -6.905 -6.575 1.00 95.06 88 LYS A CA 1
ATOM 672 C C . LYS A 1 88 ? 11.984 -5.869 -6.571 1.00 95.06 88 LYS A C 1
ATOM 674 O O . LYS A 1 88 ? 11.548 -5.476 -5.494 1.00 95.06 88 LYS A O 1
ATOM 679 N N . ALA A 1 89 ? 11.548 -5.381 -7.730 1.00 96.69 89 ALA A N 1
ATOM 680 C CA . ALA A 1 89 ? 10.526 -4.347 -7.796 1.00 96.69 89 ALA A CA 1
ATOM 681 C C . ALA A 1 89 ? 9.200 -4.890 -7.246 1.00 96.69 89 ALA A C 1
ATOM 683 O O . ALA A 1 89 ? 8.763 -5.957 -7.659 1.00 96.69 89 ALA A O 1
ATOM 684 N N . GLY A 1 90 ? 8.555 -4.178 -6.325 1.00 96.31 90 GLY A N 1
ATOM 685 C CA . GLY A 1 90 ? 7.170 -4.462 -5.922 1.00 96.31 90 GLY A CA 1
ATOM 686 C C . GLY A 1 90 ? 6.156 -3.799 -6.855 1.00 96.31 90 GLY A C 1
ATOM 687 O O . GLY A 1 90 ? 5.042 -4.287 -7.038 1.00 96.31 90 GLY A O 1
ATOM 688 N N . ALA A 1 91 ? 6.580 -2.712 -7.499 1.00 97.06 91 ALA A N 1
ATOM 689 C CA . ALA A 1 91 ? 5.830 -1.981 -8.504 1.00 97.06 91 ALA A CA 1
ATOM 690 C C . ALA A 1 91 ? 6.762 -1.546 -9.643 1.00 97.06 91 ALA A C 1
ATOM 692 O O . ALA A 1 91 ? 7.926 -1.209 -9.417 1.00 97.06 91 ALA A O 1
ATOM 693 N N . CYS A 1 92 ? 6.260 -1.557 -10.872 1.00 96.00 92 CYS A N 1
ATOM 694 C CA . CYS A 1 92 ? 7.033 -1.287 -12.076 1.00 96.00 92 CYS A CA 1
ATOM 695 C C . CYS A 1 92 ? 6.187 -0.543 -13.112 1.00 96.00 92 CYS A C 1
ATOM 697 O O . CYS A 1 92 ? 5.075 -0.961 -13.423 1.00 96.00 92 CYS A O 1
ATOM 699 N N . GLN A 1 93 ? 6.728 0.538 -13.668 1.00 95.62 93 GLN A N 1
ATOM 700 C CA . GLN A 1 93 ? 6.131 1.280 -14.779 1.00 95.62 93 GLN A CA 1
ATOM 701 C C . GLN A 1 93 ? 6.836 0.892 -16.074 1.00 95.62 93 GLN A C 1
ATOM 703 O O . GLN A 1 93 ? 8.066 0.909 -16.130 1.00 95.62 93 GLN A O 1
ATOM 708 N N . VAL A 1 94 ? 6.073 0.577 -17.118 1.00 95.19 94 VAL A N 1
ATOM 709 C CA . VAL A 1 94 ? 6.589 0.148 -18.420 1.00 95.19 94 VAL A CA 1
ATOM 710 C C . VAL A 1 94 ? 5.922 0.930 -19.545 1.00 95.19 94 VAL A C 1
ATOM 712 O O . VAL A 1 94 ? 4.699 0.991 -19.642 1.00 95.19 94 VAL A O 1
ATOM 715 N N . GLU A 1 95 ? 6.752 1.480 -20.424 1.00 92.62 95 GLU A N 1
ATOM 716 C CA . GLU A 1 95 ? 6.367 2.017 -21.734 1.00 92.62 95 GLU A CA 1
ATOM 717 C C . GLU A 1 95 ? 7.353 1.460 -22.778 1.00 92.62 95 GLU A C 1
ATOM 719 O O . GLU A 1 95 ? 7.336 0.260 -23.046 1.00 92.62 95 GLU A O 1
ATOM 724 N N . LYS A 1 96 ? 8.283 2.267 -23.315 1.00 90.12 96 LYS A N 1
ATOM 725 C CA . LYS A 1 96 ? 9.410 1.757 -24.134 1.00 90.12 96 LYS A CA 1
ATOM 726 C C . LYS A 1 96 ? 10.563 1.217 -23.292 1.00 90.12 96 LYS A C 1
ATOM 728 O O . LYS A 1 96 ? 11.405 0.461 -23.776 1.00 90.12 96 LYS A O 1
ATOM 733 N N . ARG A 1 97 ? 10.645 1.687 -22.050 1.00 91.62 97 ARG A N 1
ATOM 734 C CA . ARG A 1 97 ? 11.591 1.267 -21.017 1.00 91.62 97 ARG A CA 1
ATOM 735 C C . ARG A 1 97 ? 10.801 0.937 -19.757 1.00 91.62 97 ARG A C 1
ATOM 737 O O . ARG A 1 97 ? 9.626 1.287 -19.657 1.00 91.62 97 ARG A O 1
ATOM 744 N N . ALA A 1 98 ? 11.459 0.268 -18.822 1.00 94.31 98 ALA A N 1
ATOM 745 C CA . ALA A 1 98 ? 10.889 -0.079 -17.534 1.00 94.31 98 ALA A CA 1
ATOM 746 C C . ALA A 1 98 ? 11.607 0.662 -16.406 1.00 94.31 98 ALA A C 1
ATOM 748 O O . ALA A 1 98 ? 12.831 0.821 -16.431 1.00 94.31 98 ALA A O 1
ATOM 749 N N . TRP A 1 99 ? 10.840 1.077 -15.403 1.00 95.31 99 TRP A N 1
ATOM 750 C CA . TRP A 1 99 ? 11.336 1.710 -14.188 1.00 95.31 99 TRP A CA 1
ATOM 751 C C . TRP A 1 99 ? 10.762 0.993 -12.974 1.00 95.31 99 TRP A C 1
ATOM 753 O O . TRP A 1 99 ? 9.551 0.796 -12.875 1.00 95.31 99 TRP A O 1
ATOM 763 N N . SER A 1 100 ? 11.631 0.633 -12.028 1.00 96.75 100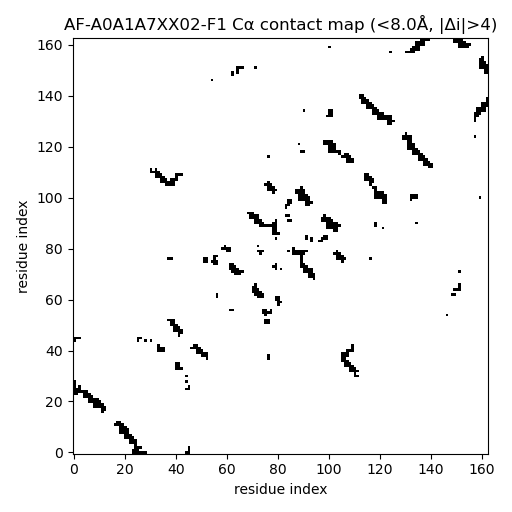 SER A N 1
ATOM 764 C CA . SER A 1 100 ? 11.177 0.200 -10.709 1.00 96.75 100 SER A CA 1
ATOM 765 C C . SER A 1 100 ? 10.581 1.398 -9.983 1.00 96.75 100 SER A C 1
ATOM 767 O O . SER A 1 100 ? 11.191 2.469 -9.931 1.00 96.75 100 SER A O 1
ATOM 769 N N . LEU A 1 101 ? 9.403 1.206 -9.407 1.00 96.62 101 LEU A N 1
ATOM 770 C CA . LEU A 1 101 ? 8.720 2.200 -8.589 1.00 96.62 101 LEU A CA 1
ATOM 771 C C . LEU A 1 101 ? 8.921 1.947 -7.090 1.00 96.62 101 LEU A C 1
ATOM 773 O O . LEU A 1 101 ? 8.271 2.582 -6.266 1.00 96.62 101 LEU A O 1
ATOM 777 N N . GLY A 1 102 ? 9.802 1.011 -6.739 1.00 97.00 102 GLY A N 1
ATOM 778 C CA . GLY A 1 102 ? 10.137 0.658 -5.368 1.00 97.00 102 GLY A CA 1
ATOM 779 C C . GLY A 1 102 ? 10.396 -0.836 -5.209 1.00 97.00 102 GLY A C 1
ATOM 780 O O . GLY A 1 102 ? 9.834 -1.663 -5.929 1.00 97.00 102 GLY A O 1
ATOM 781 N N . GLU A 1 103 ? 11.255 -1.185 -4.260 1.00 97.75 103 GLU A N 1
ATOM 782 C CA . GLU A 1 103 ? 11.545 -2.555 -3.863 1.00 97.75 103 GLU A CA 1
ATOM 783 C C . GLU A 1 103 ? 10.401 -3.137 -3.030 1.00 97.75 103 GLU A C 1
ATOM 785 O O . GLU A 1 103 ? 9.851 -2.486 -2.135 1.00 97.75 103 GLU A O 1
ATOM 790 N N . ALA A 1 104 ? 10.055 -4.384 -3.334 1.00 97.31 104 ALA A N 1
ATOM 791 C CA . ALA A 1 104 ? 9.027 -5.121 -2.629 1.00 97.31 104 ALA A CA 1
ATOM 792 C C . ALA A 1 104 ? 9.406 -5.349 -1.161 1.00 97.31 104 ALA A C 1
ATOM 794 O O . ALA A 1 104 ? 10.535 -5.712 -0.833 1.00 97.31 104 ALA A O 1
ATOM 795 N N . ASN A 1 105 ? 8.419 -5.197 -0.288 1.00 97.44 105 ASN A N 1
ATOM 796 C CA . ASN A 1 105 ? 8.469 -5.569 1.120 1.00 97.44 105 ASN A CA 1
ATOM 797 C C . ASN A 1 105 ? 7.064 -5.981 1.591 1.00 97.44 105 ASN A C 1
ATOM 799 O O . ASN A 1 105 ? 6.102 -5.893 0.829 1.00 97.44 105 ASN A O 1
ATOM 803 N N . SER A 1 106 ? 6.956 -6.425 2.838 1.00 97.38 106 SER A N 1
ATOM 804 C CA . SER A 1 106 ? 5.718 -6.875 3.483 1.00 97.38 106 SER A CA 1
ATOM 805 C C . SER A 1 106 ? 5.260 -5.957 4.623 1.00 97.38 106 SER A C 1
ATOM 807 O O . SER A 1 106 ? 4.444 -6.373 5.447 1.00 97.38 106 SER A O 1
ATOM 809 N N . LEU A 1 107 ? 5.789 -4.728 4.671 1.00 97.62 107 LEU A N 1
ATOM 810 C CA . LEU A 1 107 ? 5.563 -3.768 5.746 1.00 97.62 107 LEU A CA 1
ATOM 811 C C . LEU A 1 107 ? 4.283 -2.976 5.492 1.00 97.62 107 LEU A C 1
ATOM 813 O O . LEU A 1 107 ? 4.204 -2.151 4.581 1.00 97.62 107 LEU A O 1
ATOM 817 N N . LEU A 1 108 ? 3.290 -3.201 6.342 1.00 97.75 108 LEU A N 1
ATOM 818 C CA . LEU A 1 108 ? 2.009 -2.517 6.283 1.00 97.75 108 LEU A CA 1
ATOM 819 C C . LEU A 1 108 ? 1.927 -1.451 7.366 1.00 97.75 108 LEU A C 1
ATOM 821 O O . LEU A 1 108 ? 2.508 -1.574 8.447 1.00 97.75 108 LEU A O 1
ATOM 825 N N . SER A 1 109 ? 1.163 -0.404 7.089 1.00 96.44 109 SER A N 1
ATOM 826 C CA . SER A 1 109 ? 0.715 0.523 8.117 1.00 96.44 109 SER A CA 1
ATOM 827 C C . SER A 1 109 ? -0.791 0.664 8.085 1.00 96.44 109 SER A C 1
ATOM 829 O O . SER A 1 109 ? -1.382 0.650 7.012 1.00 96.44 109 SER A O 1
ATOM 831 N N . TYR A 1 110 ? -1.404 0.795 9.250 1.00 94.44 110 TYR A N 1
ATOM 832 C CA . TYR A 1 110 ? -2.843 0.935 9.383 1.00 94.44 110 TYR A CA 1
ATOM 833 C C . TYR A 1 110 ? -3.170 2.200 10.163 1.00 94.44 110 TYR A C 1
ATOM 835 O O . TYR A 1 110 ? -2.522 2.527 11.162 1.00 94.44 110 TYR A O 1
ATOM 843 N N . TYR A 1 111 ? -4.172 2.925 9.683 1.00 90.56 111 TYR A N 1
ATOM 844 C CA . TYR A 1 111 ? -4.720 4.079 10.369 1.00 90.56 111 TYR A CA 1
ATOM 845 C C . TYR A 1 111 ? -6.188 4.260 9.989 1.00 90.56 111 TYR A C 1
ATOM 847 O O . TYR A 1 111 ? -6.496 4.550 8.837 1.00 90.56 111 TYR A O 1
ATOM 855 N N . ASN A 1 112 ? -7.086 4.129 10.968 1.00 85.69 112 ASN A N 1
ATOM 856 C CA . ASN A 1 112 ? -8.509 4.458 10.831 1.00 85.69 112 ASN A CA 1
ATOM 857 C C . ASN A 1 112 ? -9.189 3.815 9.601 1.00 85.69 112 ASN A C 1
ATOM 859 O O . ASN A 1 112 ? -9.730 4.513 8.744 1.00 85.69 112 ASN A O 1
ATOM 863 N N . GLY A 1 113 ? -9.110 2.487 9.479 1.00 86.25 113 GLY A N 1
ATOM 864 C CA . GLY A 1 113 ? -9.709 1.746 8.360 1.00 86.25 113 GLY A CA 1
ATOM 865 C C . GLY A 1 113 ? -8.930 1.796 7.039 1.00 86.25 113 GLY A C 1
ATOM 866 O O . GLY A 1 113 ? -9.328 1.131 6.085 1.00 86.25 113 GLY A O 1
ATOM 867 N N . LEU A 1 114 ? -7.825 2.546 6.970 1.00 92.06 114 LEU A N 1
ATOM 868 C CA . LEU A 1 114 ? -6.951 2.632 5.800 1.00 92.06 114 LEU A CA 1
ATOM 869 C C . LEU A 1 114 ? -5.669 1.832 6.041 1.00 92.06 114 LEU A C 1
ATOM 871 O O . LEU A 1 114 ? -4.908 2.145 6.960 1.00 92.06 114 LEU A O 1
ATOM 875 N N . ILE A 1 115 ? -5.403 0.837 5.193 1.00 96.00 115 ILE A N 1
ATOM 876 C CA . ILE A 1 115 ? -4.125 0.113 5.186 1.00 96.00 115 ILE A CA 1
ATOM 877 C C . ILE A 1 115 ? -3.259 0.674 4.061 1.00 96.00 115 ILE A C 1
ATOM 879 O O . ILE A 1 115 ? -3.737 0.902 2.955 1.00 96.00 115 ILE A O 1
ATOM 883 N N . GLN A 1 116 ? -1.976 0.890 4.326 1.00 96.75 116 GLN A N 1
ATOM 884 C CA . GLN A 1 116 ? -1.015 1.392 3.352 1.00 96.75 116 GLN A CA 1
ATOM 885 C C . GLN A 1 116 ? 0.195 0.468 3.253 1.00 96.75 116 GLN A C 1
ATOM 887 O O . GLN A 1 116 ? 0.762 0.078 4.277 1.00 96.75 116 GLN A O 1
ATOM 892 N N . LEU A 1 117 ? 0.614 0.189 2.021 1.00 97.69 117 LEU A N 1
ATOM 893 C CA . LEU A 1 117 ? 1.855 -0.499 1.679 1.00 97.69 117 LEU A CA 1
ATOM 894 C C . LEU A 1 117 ? 2.747 0.455 0.884 1.00 97.69 117 LEU A C 1
ATOM 896 O O . LEU A 1 117 ? 2.310 1.021 -0.121 1.00 97.69 117 LEU A O 1
ATOM 900 N N . THR A 1 118 ? 3.992 0.623 1.327 1.00 96.62 118 THR A N 1
ATOM 901 C CA . THR A 1 118 ? 4.936 1.560 0.706 1.00 96.62 118 THR A CA 1
ATOM 902 C C . THR A 1 118 ? 6.161 0.827 0.180 1.00 96.62 118 THR A C 1
ATOM 904 O O . THR A 1 118 ? 6.872 0.171 0.941 1.00 96.62 118 THR A O 1
ATOM 907 N N . TYR A 1 119 ? 6.459 0.999 -1.106 1.00 97.56 119 TYR A N 1
ATOM 908 C CA . TYR A 1 119 ? 7.691 0.512 -1.729 1.00 97.56 119 TYR A CA 1
ATOM 909 C C . TYR A 1 119 ? 8.630 1.673 -2.003 1.00 97.56 119 TYR A C 1
ATOM 911 O O . TYR A 1 119 ? 8.267 2.600 -2.714 1.00 97.56 119 TYR A O 1
ATOM 919 N N . THR A 1 120 ? 9.836 1.631 -1.448 1.00 96.50 120 THR A N 1
ATOM 920 C CA . THR A 1 120 ? 10.863 2.676 -1.585 1.00 96.50 120 THR A CA 1
ATOM 921 C C . THR A 1 120 ? 12.052 2.157 -2.393 1.00 96.50 120 THR A C 1
ATOM 923 O O . THR A 1 120 ? 12.049 1.008 -2.815 1.00 96.50 120 THR A O 1
ATOM 926 N N . ASN A 1 121 ? 13.078 2.977 -2.633 1.00 96.00 121 ASN A N 1
ATOM 927 C CA . ASN A 1 121 ? 14.294 2.571 -3.360 1.00 96.00 121 ASN A CA 1
ATOM 928 C C . ASN A 1 121 ? 14.050 2.127 -4.817 1.00 96.00 121 ASN A C 1
ATOM 930 O O . ASN A 1 121 ? 14.721 1.234 -5.332 1.00 96.00 121 ASN A O 1
ATOM 934 N N . GLY A 1 122 ? 13.104 2.759 -5.512 1.00 95.81 122 GLY A N 1
ATOM 935 C CA . GLY A 1 122 ? 12.894 2.538 -6.940 1.00 95.81 122 GLY A CA 1
ATOM 936 C C . GLY A 1 122 ? 14.005 3.129 -7.814 1.00 95.81 122 GLY A C 1
ATOM 937 O O . GLY A 1 122 ? 15.012 3.666 -7.340 1.00 95.81 122 GLY A O 1
ATOM 938 N N . SER A 1 123 ? 13.808 3.068 -9.129 1.00 95.25 123 SER A N 1
ATOM 939 C CA . SER A 1 123 ? 14.688 3.705 -10.108 1.00 95.25 123 SER A CA 1
ATOM 940 C C . SER A 1 123 ? 14.768 5.213 -9.869 1.00 95.25 123 SER A C 1
ATOM 942 O O . SER A 1 123 ? 13.759 5.860 -9.588 1.00 95.25 123 SER A O 1
ATOM 944 N N . GLN A 1 124 ? 15.955 5.788 -10.038 1.00 94.38 124 GLN A N 1
ATOM 945 C CA . GLN A 1 124 ? 16.188 7.218 -9.835 1.00 94.38 124 GLN A CA 1
ATOM 946 C C . GLN A 1 124 ? 15.537 8.059 -10.937 1.00 94.38 124 GLN A C 1
ATOM 948 O O . GLN A 1 124 ? 15.515 7.669 -12.112 1.00 94.38 124 GLN A O 1
ATOM 953 N N . TYR A 1 125 ? 14.971 9.204 -10.565 1.00 87.25 125 TYR A N 1
ATOM 954 C CA . TYR A 1 125 ? 14.609 10.237 -11.526 1.00 87.25 125 TYR A CA 1
ATOM 955 C C . TYR A 1 125 ? 15.864 10.896 -12.099 1.00 87.25 125 TYR A C 1
ATOM 957 O O . TYR A 1 125 ? 16.954 10.851 -11.529 1.00 87.25 125 TYR A O 1
ATOM 965 N N . ASN A 1 126 ? 15.689 11.519 -13.263 1.00 88.00 126 ASN A N 1
ATOM 966 C CA . ASN A 1 126 ? 16.720 12.338 -13.895 1.00 88.00 126 ASN A CA 1
ATOM 967 C C . ASN A 1 126 ? 16.695 13.766 -13.321 1.00 88.00 126 ASN A C 1
ATOM 969 O O . ASN A 1 126 ? 16.747 14.741 -14.068 1.00 88.00 126 ASN A O 1
ATOM 973 N N . ASP A 1 127 ? 16.534 13.888 -12.006 1.00 88.88 127 ASP A N 1
ATOM 974 C CA . ASP A 1 127 ? 16.600 15.145 -11.272 1.00 88.88 127 ASP A CA 1
ATOM 975 C C . ASP A 1 127 ? 17.994 15.318 -10.635 1.00 88.88 127 ASP A C 1
ATOM 977 O O . ASP A 1 127 ? 18.717 14.334 -10.461 1.00 88.88 127 ASP A O 1
ATOM 981 N N . PRO A 1 128 ? 18.396 16.545 -10.254 1.00 91.06 128 PRO A N 1
ATOM 982 C CA . PRO A 1 128 ? 19.727 16.803 -9.697 1.00 91.06 128 PRO A CA 1
ATOM 983 C C . PRO A 1 128 ? 20.054 16.004 -8.430 1.00 91.06 128 PRO A C 1
ATOM 985 O O . PRO A 1 128 ? 21.227 15.779 -8.142 1.00 91.06 128 PRO A O 1
ATOM 988 N N . ASN A 1 129 ? 19.034 15.591 -7.673 1.00 91.62 129 ASN A N 1
ATOM 989 C CA . ASN A 1 129 ? 19.207 14.853 -6.427 1.00 91.62 129 ASN A CA 1
ATOM 990 C C . ASN A 1 129 ? 19.142 13.333 -6.622 1.00 91.62 129 ASN A C 1
ATOM 992 O O . ASN A 1 129 ? 19.262 12.607 -5.636 1.00 91.62 129 ASN A O 1
ATOM 996 N N . HIS A 1 130 ? 18.954 12.850 -7.857 1.00 90.12 130 HIS A N 1
ATOM 997 C CA . HIS A 1 130 ? 18.773 11.430 -8.165 1.00 90.12 130 HIS A CA 1
ATOM 998 C C . HIS A 1 130 ? 17.715 10.776 -7.266 1.00 90.12 130 HIS A C 1
ATOM 1000 O O . HIS A 1 130 ? 17.924 9.709 -6.682 1.00 90.12 130 HIS A O 1
ATOM 1006 N N . THR A 1 131 ? 16.575 11.449 -7.130 1.00 92.62 131 THR A N 1
ATOM 1007 C CA . THR A 1 131 ? 15.504 11.063 -6.219 1.00 92.62 131 THR A CA 1
ATOM 1008 C C . THR A 1 131 ? 14.962 9.690 -6.608 1.00 92.62 131 THR A C 1
ATOM 1010 O O . THR A 1 131 ? 14.605 9.442 -7.761 1.00 92.62 131 THR A O 1
ATOM 1013 N N . HIS A 1 132 ? 14.901 8.774 -5.644 1.00 94.75 132 HIS A N 1
ATOM 1014 C CA . HIS A 1 132 ? 14.373 7.433 -5.873 1.00 94.75 132 HIS A CA 1
ATOM 1015 C C . HIS A 1 132 ? 12.848 7.458 -5.993 1.00 94.75 132 HIS A C 1
ATOM 1017 O O . HIS A 1 132 ? 12.163 8.049 -5.159 1.00 94.75 132 HIS A O 1
ATOM 1023 N N . ARG A 1 133 ? 12.321 6.765 -7.009 1.00 95.12 133 ARG A N 1
ATOM 1024 C CA . ARG A 1 133 ? 10.885 6.478 -7.121 1.00 95.12 133 ARG A CA 1
ATOM 1025 C C . ARG A 1 133 ? 10.400 5.683 -5.917 1.00 95.12 133 ARG A C 1
ATOM 1027 O O . ARG A 1 133 ? 11.110 4.800 -5.428 1.00 95.12 133 ARG A O 1
ATOM 1034 N N . PHE A 1 134 ? 9.179 5.961 -5.489 1.00 94.94 134 PHE A N 1
ATOM 1035 C CA . PHE A 1 134 ? 8.499 5.149 -4.494 1.00 94.94 134 PHE A CA 1
ATOM 1036 C C . PHE A 1 134 ? 7.008 5.025 -4.814 1.00 94.94 134 PHE A C 1
ATOM 1038 O O . PHE A 1 134 ? 6.430 5.823 -5.551 1.00 94.94 134 PHE A O 1
ATOM 1045 N N . THR A 1 135 ? 6.383 3.990 -4.274 1.00 96.38 135 THR A N 1
ATOM 1046 C CA . THR A 1 135 ? 4.986 3.639 -4.517 1.00 96.38 135 THR A CA 1
ATOM 1047 C C . THR A 1 135 ? 4.237 3.601 -3.202 1.00 96.38 135 THR A C 1
ATOM 1049 O O . THR A 1 135 ? 4.760 3.084 -2.215 1.00 96.38 135 THR A O 1
ATOM 1052 N N . LEU A 1 136 ? 3.009 4.108 -3.209 1.00 96.50 136 LEU A N 1
ATOM 1053 C CA . LEU A 1 136 ? 2.067 4.021 -2.104 1.00 96.50 136 LEU A CA 1
ATOM 1054 C C . LEU A 1 136 ? 0.792 3.323 -2.590 1.00 96.50 136 LEU A C 1
ATOM 1056 O O . LEU A 1 136 ? 0.095 3.829 -3.466 1.00 96.50 136 LEU A O 1
ATOM 1060 N N . ILE A 1 137 ? 0.479 2.169 -2.006 1.00 97.06 137 ILE A N 1
ATOM 1061 C CA . ILE A 1 137 ? -0.751 1.417 -2.275 1.00 97.06 137 ILE A CA 1
ATOM 1062 C C . ILE A 1 137 ? -1.655 1.560 -1.056 1.00 97.06 137 ILE A C 1
ATOM 1064 O O . ILE A 1 137 ? -1.229 1.267 0.061 1.00 97.06 137 ILE A O 1
ATOM 1068 N N . SER A 1 138 ? -2.878 2.037 -1.266 1.00 95.94 138 SER A N 1
ATOM 1069 C CA . SER A 1 138 ? -3.855 2.321 -0.216 1.00 95.94 138 SER A CA 1
ATOM 1070 C C . SER A 1 138 ? -5.049 1.383 -0.332 1.00 95.94 138 SER A C 1
ATOM 1072 O O . SER A 1 138 ? -5.824 1.498 -1.268 1.00 95.94 138 SER A O 1
ATOM 1074 N N . PHE A 1 139 ? -5.230 0.491 0.636 1.00 95.56 139 PHE A N 1
ATOM 1075 C CA . PHE A 1 139 ? -6.342 -0.454 0.661 1.00 95.56 139 PHE A CA 1
ATOM 1076 C C . PHE A 1 139 ? -7.489 0.109 1.494 1.00 95.56 139 PHE A C 1
ATOM 1078 O O . PHE A 1 139 ? -7.297 0.528 2.641 1.00 95.56 139 PHE A O 1
ATOM 1085 N N . LEU A 1 140 ? -8.686 0.084 0.914 1.00 91.75 140 LEU A N 1
ATOM 1086 C CA . LEU A 1 140 ? -9.923 0.531 1.541 1.00 91.75 140 LEU A CA 1
ATOM 1087 C C . LEU A 1 140 ? -10.909 -0.629 1.641 1.00 91.75 140 LEU A C 1
ATOM 1089 O O . LEU A 1 140 ? -10.980 -1.475 0.753 1.00 91.75 140 LEU A O 1
ATOM 1093 N N . CYS A 1 141 ? -11.665 -0.658 2.735 1.00 88.12 141 CYS A N 1
ATOM 1094 C CA . CYS A 1 141 ? -12.672 -1.684 2.960 1.00 88.12 141 CYS A CA 1
ATOM 1095 C C . CYS A 1 141 ? -13.891 -1.448 2.058 1.00 88.12 141 CYS A C 1
ATOM 1097 O O . CYS A 1 141 ? -14.539 -0.404 2.150 1.00 88.12 141 CYS A O 1
ATOM 1099 N N . ASP A 1 142 ? -14.204 -2.440 1.228 1.00 89.56 142 ASP A N 1
ATOM 1100 C CA . ASP A 1 142 ? -15.452 -2.546 0.478 1.00 89.56 142 ASP A CA 1
ATOM 1101 C C . ASP A 1 142 ? -16.005 -3.975 0.661 1.00 89.56 142 ASP A C 1
ATOM 1103 O O . ASP A 1 142 ? -15.376 -4.933 0.198 1.00 89.56 142 ASP A O 1
ATOM 1107 N N . PRO A 1 143 ? -17.151 -4.146 1.351 1.00 87.50 143 PRO A N 1
ATOM 1108 C CA . PRO A 1 143 ? -17.736 -5.461 1.616 1.00 87.50 143 PRO A CA 1
ATOM 1109 C C . PRO A 1 143 ? -18.123 -6.263 0.365 1.00 87.50 143 PRO A C 1
ATOM 1111 O O . PRO A 1 143 ? -18.247 -7.485 0.450 1.00 87.50 143 PRO A O 1
ATOM 1114 N N . GLU A 1 144 ? -18.329 -5.609 -0.780 1.00 91.31 144 GLU A N 1
ATOM 1115 C CA . GLU A 1 144 ? -18.817 -6.240 -2.013 1.00 91.31 144 GLU A CA 1
ATOM 1116 C C . GLU A 1 144 ? -17.711 -6.443 -3.064 1.00 91.31 144 GLU A C 1
ATOM 1118 O O . GLU A 1 144 ? -17.898 -7.196 -4.022 1.00 91.31 144 GLU A O 1
ATOM 1123 N N . ALA A 1 145 ? -16.532 -5.837 -2.882 1.00 86.88 145 ALA A N 1
ATOM 1124 C CA . ALA A 1 145 ? -15.452 -5.850 -3.875 1.00 86.88 145 ALA A CA 1
ATOM 1125 C C . ALA A 1 145 ? -14.680 -7.183 -3.984 1.00 86.88 145 ALA A C 1
ATOM 1127 O O . ALA A 1 145 ? -13.929 -7.398 -4.943 1.00 86.88 145 ALA A O 1
ATOM 1128 N N . GLY A 1 146 ? -14.827 -8.089 -3.012 1.00 89.44 146 GLY A N 1
ATOM 1129 C CA . GLY A 1 146 ? -14.048 -9.327 -2.950 1.00 89.44 146 GLY A CA 1
ATOM 1130 C C . GLY A 1 146 ? -12.542 -9.049 -2.840 1.00 89.44 146 GLY A C 1
ATOM 1131 O O . GLY A 1 146 ? -12.098 -8.402 -1.900 1.00 89.44 146 GLY A O 1
ATOM 1132 N N . VAL A 1 147 ? -11.747 -9.548 -3.794 1.00 85.56 147 VAL A N 1
ATOM 1133 C CA . VAL A 1 147 ? -10.288 -9.290 -3.861 1.00 85.56 147 VAL A CA 1
ATOM 1134 C C . VAL A 1 147 ? -9.980 -7.863 -4.336 1.00 85.56 147 VAL A C 1
ATOM 1136 O O . VAL A 1 147 ? -8.908 -7.338 -4.042 1.00 85.56 147 VAL A O 1
ATOM 1139 N N . GLY A 1 148 ? -10.908 -7.238 -5.064 1.00 89.12 148 GLY A N 1
ATOM 1140 C CA . GLY A 1 148 ? -10.695 -5.949 -5.712 1.00 89.12 148 GLY A CA 1
ATOM 1141 C C . GLY A 1 148 ? -9.721 -6.005 -6.894 1.00 89.12 148 GLY A C 1
ATOM 1142 O O . GLY A 1 148 ? -9.136 -7.041 -7.226 1.00 89.12 148 GLY A O 1
ATOM 1143 N N . ASN A 1 149 ? -9.565 -4.859 -7.551 1.00 89.75 149 ASN A N 1
ATOM 1144 C CA . ASN A 1 149 ? -8.537 -4.612 -8.556 1.00 89.75 149 ASN A CA 1
ATOM 1145 C C . ASN A 1 149 ? -7.951 -3.227 -8.278 1.00 89.75 149 ASN A C 1
ATOM 1147 O O . ASN A 1 149 ? -8.732 -2.303 -8.063 1.00 89.75 149 ASN A O 1
ATOM 1151 N N . PRO A 1 150 ? -6.619 -3.076 -8.265 1.00 92.56 150 PRO A N 1
ATOM 1152 C CA . PRO A 1 150 ? -6.010 -1.790 -7.987 1.00 92.56 150 PRO A CA 1
ATOM 1153 C C . PRO A 1 150 ? -6.260 -0.812 -9.135 1.00 92.56 150 PRO A C 1
ATOM 1155 O O . PRO A 1 150 ? -6.296 -1.198 -10.306 1.00 92.56 150 PRO A O 1
ATOM 1158 N N . GLU A 1 151 ? -6.368 0.463 -8.790 1.00 92.50 151 GLU A N 1
ATOM 1159 C CA . GLU A 1 151 ? -6.533 1.568 -9.722 1.00 92.50 151 GLU A CA 1
ATOM 1160 C C . GLU A 1 151 ? -5.411 2.589 -9.535 1.00 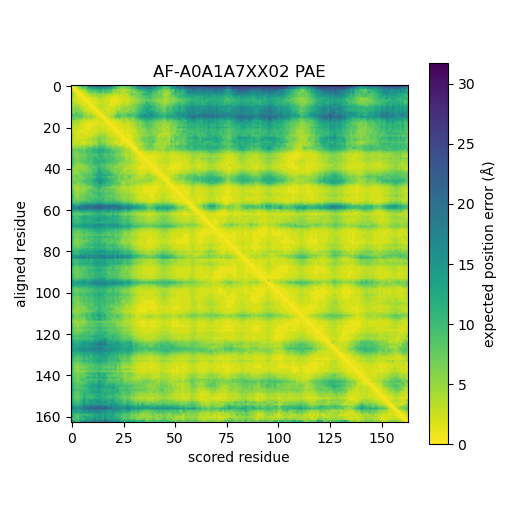92.50 151 GLU A C 1
ATOM 1162 O O . GLU A 1 151 ? -5.186 3.107 -8.435 1.00 92.50 151 GLU A O 1
ATOM 1167 N N . PHE A 1 152 ? -4.722 2.930 -10.627 1.00 93.31 152 PHE A N 1
ATOM 1168 C CA . PHE A 1 152 ? -3.770 4.036 -10.622 1.00 93.31 152 PHE A CA 1
ATOM 1169 C C . PHE A 1 152 ? -4.510 5.361 -10.434 1.00 93.31 152 PHE A C 1
ATOM 1171 O O . PHE A 1 152 ? -5.402 5.694 -11.212 1.00 93.31 152 PHE A O 1
ATOM 1178 N N . GLN A 1 153 ? -4.108 6.129 -9.424 1.00 92.06 153 GLN A N 1
ATOM 1179 C CA . GLN A 1 153 ? -4.737 7.406 -9.104 1.00 92.06 153 GLN A CA 1
ATOM 1180 C C . GLN A 1 153 ? -3.943 8.570 -9.693 1.00 92.06 153 GLN A C 1
ATOM 1182 O O . GLN A 1 153 ? -4.447 9.336 -10.512 1.00 92.06 153 GLN A O 1
ATOM 1187 N N . VAL A 1 154 ? -2.694 8.727 -9.249 1.00 90.25 154 VAL A N 1
ATOM 1188 C CA . VAL A 1 154 ? -1.868 9.886 -9.594 1.00 90.25 154 VAL A CA 1
ATOM 1189 C C . VAL A 1 154 ? -0.391 9.625 -9.315 1.00 90.25 154 VAL A C 1
ATOM 1191 O O . VAL A 1 154 ? -0.029 8.932 -8.357 1.00 90.25 154 VAL A O 1
ATOM 1194 N N . GLU A 1 155 ? 0.459 10.242 -10.131 1.00 88.56 155 GLU A N 1
ATOM 1195 C CA . GLU A 1 155 ? 1.877 10.446 -9.846 1.00 88.56 155 GLU A CA 1
ATOM 1196 C C . GLU A 1 155 ? 2.050 11.843 -9.223 1.00 88.56 155 GLU A C 1
ATOM 1198 O O . GLU A 1 155 ? 1.798 12.848 -9.887 1.00 88.56 155 GLU A O 1
ATOM 1203 N N . ASP A 1 156 ? 2.455 11.920 -7.952 1.00 84.00 156 ASP A N 1
ATOM 1204 C CA . ASP A 1 156 ? 2.745 13.187 -7.260 1.00 84.00 156 ASP A CA 1
ATOM 1205 C C . ASP A 1 156 ? 4.108 13.120 -6.568 1.00 84.00 156 ASP A C 1
ATOM 1207 O O . ASP A 1 156 ? 4.374 12.212 -5.781 1.00 84.00 156 ASP A O 1
ATOM 1211 N N . LYS A 1 157 ? 4.989 14.087 -6.855 1.00 80.38 157 LYS A N 1
ATOM 1212 C CA . LYS A 1 157 ? 6.339 14.196 -6.266 1.00 80.38 157 LYS A CA 1
ATOM 1213 C C . LYS A 1 157 ? 7.081 12.855 -6.192 1.00 80.38 157 LYS A C 1
ATOM 1215 O O . LYS A 1 157 ? 7.537 12.465 -5.119 1.00 80.38 157 LYS A O 1
ATOM 1220 N N . TYR A 1 158 ? 7.196 12.152 -7.321 1.00 82.75 158 TYR A N 1
ATOM 1221 C CA . TYR A 1 158 ? 7.926 10.876 -7.412 1.00 82.75 158 TYR A CA 1
ATOM 1222 C C . TYR A 1 158 ? 7.245 9.690 -6.695 1.00 82.75 158 TYR A C 1
ATOM 1224 O O . TYR A 1 158 ? 7.832 8.606 -6.607 1.00 82.75 158 TYR A O 1
ATOM 1232 N N . THR A 1 159 ? 6.012 9.904 -6.217 1.00 82.88 159 THR A N 1
ATOM 1233 C CA . THR A 1 159 ? 5.129 8.919 -5.583 1.00 82.88 159 THR A CA 1
ATOM 1234 C C . THR A 1 159 ? 4.080 8.451 -6.572 1.00 82.88 159 THR A C 1
ATOM 1236 O O . THR A 1 159 ? 3.331 9.269 -7.107 1.00 82.88 159 THR A O 1
ATOM 1239 N N . TYR A 1 160 ? 3.953 7.142 -6.747 1.00 89.62 160 TYR A N 1
ATOM 1240 C CA . TYR A 1 160 ? 2.875 6.544 -7.531 1.00 89.62 160 TYR A CA 1
ATOM 1241 C C . TYR A 1 160 ? 1.806 6.019 -6.580 1.00 89.62 160 TYR A C 1
ATOM 1243 O O . TYR A 1 160 ? 2.095 5.161 -5.745 1.00 89.62 160 TYR A O 1
ATOM 1251 N N . ASN A 1 161 ? 0.594 6.567 -6.678 1.00 87.88 161 ASN A N 1
ATOM 1252 C 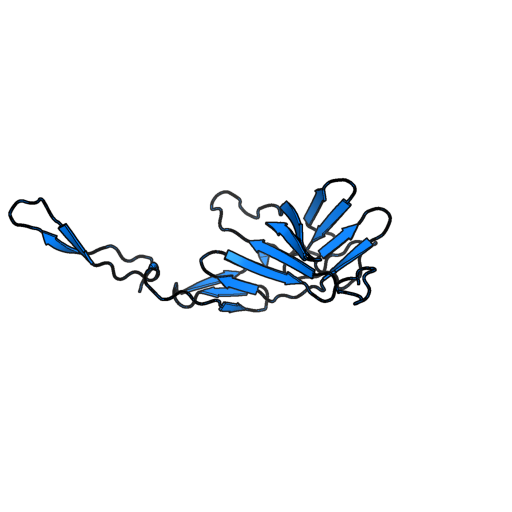CA . ASN A 1 161 ? -0.501 6.242 -5.771 1.00 87.88 161 ASN A CA 1
ATOM 1253 C C . ASN A 1 161 ? -1.483 5.273 -6.427 1.00 87.88 161 ASN A C 1
ATOM 1255 O O . ASN A 1 161 ? -1.987 5.536 -7.522 1.00 87.88 161 ASN A O 1
ATOM 1259 N N . PHE A 1 162 ? -1.786 4.195 -5.711 1.00 88.88 162 PHE A N 1
ATOM 1260 C CA . PHE A 1 162 ? -2.768 3.186 -6.091 1.00 88.88 162 PHE A CA 1
ATOM 1261 C C . PHE A 1 162 ? -3.824 3.051 -4.993 1.00 88.88 162 PHE A C 1
ATOM 1263 O O . PHE A 1 162 ? -3.499 3.183 -3.807 1.00 88.88 162 PHE A O 1
ATOM 1270 N N . ARG A 1 163 ? -5.067 2.792 -5.394 1.00 83.94 163 ARG A N 1
ATOM 1271 C CA . ARG A 1 163 ? -6.202 2.511 -4.509 1.00 83.94 163 ARG A CA 1
ATOM 1272 C C . ARG A 1 163 ? -6.815 1.163 -4.860 1.00 83.94 163 ARG A C 1
ATOM 1274 O O . ARG A 1 163 ? -6.782 0.838 -6.065 1.00 83.94 163 ARG A O 1
#

Nearest PDB structures (foldseek):
  6um1-assembly1_A  TM=9.363E-01  e=1.311E-18  Bos taurus
  6p8i-assembly1_A  TM=8.757E-01  e=3.593E-18  Homo sapiens
  6v02-assembly1_A  TM=8.156E-01  e=2.269E-16  Homo sapiens
  2kvb-assembly1_A  TM=8.868E-01  e=4.674E-15  Bos taurus
  6um2-assembly1_A  TM=7.749E-01  e=4.203E-16  Bos taurus

Foldseek 3Di:
DEQPWDWDWDDADPVRPDTDTDTPHLVPDDWDKWKDFPLKTDDVSHGDIDHLVVQFDDPPDFAWDDDDQKIKTAGAQAPGDDPQEDRQARMWIDHPHIKRQAGHHNMWMDTDQKIKDKGWQIAFDPDPVSHHHMEIEIDHDDPPQVSHHKDFDDDDPSYTYID

Radius of gyration: 21.13 Å; Cα contacts (8 Å, |Δi|>4): 383; chains: 1; bounding box: 61×33×57 Å

pLDDT: mean 91.69, std 5.75, range [57.97, 97.75]

Sequence (163 aa):
GDLESSPVLLRSSPDSCVYELEWYTAVACVLSKTHGDNCKVEDPQAGFSFDLSPLTKPEGSFYNMTSGDYNYYINVCGPVKVDMCPEKAGACQVEKRAWSLGEANSLLSYYNGLIQLTYTNGSQYNDPNHTHRFTLISFLCDPEAGVGNPEFQVEDKYTYNFR

InterPro domains:
  IPR000479 Cation-independent mannose-6-phosphate receptor repeat [PF00878] (3-126)
  IPR009011 Mannose-6-phosphate receptor binding domain superfamily [G3DSA:2.70.130.10] (31-163)
  IPR009011 Mannose-6-phosphate receptor binding domain superfamily [SSF50911] (38-162)
  IPR044865 MRH domain [PS51914] (37-163)

Solvent-accessible surface area (backbone atoms only — not comparable to full-atom values): 9134 Å² total; per-residue (Å²): 88,40,78,88,56,71,69,41,81,75,48,66,44,97,84,68,82,46,77,44,68,50,63,68,33,20,85,78,51,86,87,65,80,34,69,27,52,87,28,26,36,54,41,82,64,75,72,45,75,48,73,53,60,86,65,37,52,57,94,81,42,66,49,77,41,78,58,90,82,35,38,38,39,32,37,44,57,31,50,24,66,47,96,75,42,51,78,52,15,13,27,30,42,35,61,99,60,56,39,30,26,3,35,41,52,28,52,29,34,37,44,92,77,36,38,36,39,66,21,48,79,17,42,60,46,100,50,99,79,48,49,53,18,22,29,40,38,42,50,71,88,54,96,84,54,78,91,63,76,74,40,82,73,50,79,55,95,62,30,40,34,32,67

Mean predicted aligned error: 6.02 Å